Protein AF-A0AB35Y8I3-F1 (afdb_monomer_lite)

Sequence (70 aa):
MKKHWVKKKDLDTPLCEVFSDTKTNGTARQWVAITEFVLGVSPCELDKMNFNELNEYMDSLDKQLMKVVN

Structure (mmCIF, N/CA/C/O backbone):
data_AF-A0AB35Y8I3-F1
#
_entry.id   AF-A0AB35Y8I3-F1
#
loop_
_atom_site.group_PDB
_atom_site.id
_atom_site.type_symbol
_atom_site.label_atom_id
_atom_site.label_alt_id
_atom_site.label_comp_id
_atom_site.label_asym_id
_atom_site.label_entity_id
_atom_site.label_seq_id
_atom_site.pdbx_PDB_ins_code
_atom_site.Cartn_x
_atom_site.Cartn_y
_atom_site.Cartn_z
_atom_site.occupancy
_atom_site.B_iso_or_equiv
_atom_site.auth_seq_id
_atom_site.auth_comp_id
_atom_site.auth_asym_id
_atom_site.auth_atom_id
_atom_site.pdbx_PDB_model_num
ATOM 1 N N . MET A 1 1 ? 9.742 -0.768 12.612 1.00 49.50 1 MET A N 1
ATOM 2 C CA . MET A 1 1 ? 8.997 -0.781 11.334 1.00 49.50 1 MET A CA 1
ATOM 3 C C . MET A 1 1 ? 9.957 -0.408 10.218 1.00 49.50 1 MET A C 1
ATOM 5 O O . MET A 1 1 ? 10.714 0.542 10.402 1.00 49.50 1 MET A O 1
ATOM 9 N N . LYS A 1 2 ? 10.001 -1.184 9.127 1.00 54.69 2 LYS A N 1
ATOM 10 C CA . LYS A 1 2 ? 10.775 -0.810 7.933 1.00 54.69 2 LYS A CA 1
ATOM 11 C C . LYS A 1 2 ? 10.196 0.499 7.390 1.00 54.69 2 LYS A C 1
ATOM 13 O O . LYS A 1 2 ? 8.981 0.631 7.344 1.00 54.69 2 LYS A O 1
ATOM 18 N N . LYS A 1 3 ? 11.053 1.455 7.031 1.00 57.62 3 LYS A N 1
ATOM 19 C CA . LYS A 1 3 ? 10.633 2.610 6.232 1.00 57.62 3 LYS A CA 1
ATOM 20 C C . LYS A 1 3 ? 10.465 2.112 4.801 1.00 57.62 3 LYS A C 1
ATOM 22 O O . LYS A 1 3 ? 11.463 1.679 4.225 1.00 57.62 3 LYS A O 1
ATOM 27 N N . HIS A 1 4 ? 9.243 2.178 4.283 1.00 68.44 4 HIS A N 1
ATOM 28 C CA . HIS A 1 4 ? 8.877 1.879 2.898 1.00 68.44 4 HIS A CA 1
ATOM 29 C C . HIS A 1 4 ? 8.912 0.394 2.519 1.00 68.44 4 HIS A C 1
ATOM 31 O O . HIS A 1 4 ? 9.947 -0.277 2.528 1.00 68.44 4 HIS A O 1
ATOM 37 N N . TRP A 1 5 ? 7.734 -0.112 2.165 1.00 73.44 5 TRP A N 1
ATOM 38 C CA . TRP A 1 5 ? 7.497 -1.517 1.847 1.00 73.44 5 TRP A CA 1
ATOM 39 C C . TRP A 1 5 ? 7.987 -1.862 0.440 1.00 73.44 5 TRP A C 1
ATOM 41 O O . TRP A 1 5 ? 8.600 -2.909 0.236 1.00 73.44 5 TRP A O 1
ATOM 51 N N . VAL A 1 6 ? 7.767 -0.957 -0.515 1.00 82.38 6 VAL A N 1
ATOM 52 C CA . VAL A 1 6 ? 8.014 -1.174 -1.946 1.00 82.38 6 VAL A CA 1
ATOM 53 C C . VAL A 1 6 ? 9.013 -0.159 -2.501 1.00 82.38 6 VAL A C 1
ATOM 55 O O . VAL A 1 6 ? 9.042 1.004 -2.084 1.00 82.38 6 VAL A O 1
ATOM 58 N N . LYS A 1 7 ? 9.850 -0.574 -3.461 1.00 86.00 7 LYS A N 1
ATOM 59 C CA . LYS A 1 7 ? 10.740 0.355 -4.178 1.00 86.00 7 LYS A CA 1
ATOM 60 C C . LYS A 1 7 ? 9.965 1.055 -5.293 1.00 86.00 7 LYS A C 1
ATOM 62 O O . LYS A 1 7 ? 8.914 0.593 -5.717 1.00 86.00 7 LYS A O 1
ATOM 67 N N . LYS A 1 8 ? 10.518 2.145 -5.838 1.00 84.81 8 LYS A N 1
ATOM 68 C CA . LYS A 1 8 ? 9.858 2.935 -6.898 1.00 84.81 8 LYS A CA 1
ATOM 69 C C . LYS A 1 8 ? 9.468 2.113 -8.125 1.00 84.81 8 LYS A C 1
ATOM 71 O O . LYS A 1 8 ? 8.423 2.353 -8.710 1.00 84.81 8 LYS A O 1
ATOM 76 N N . LYS A 1 9 ? 10.299 1.136 -8.483 1.00 85.12 9 LYS A N 1
ATOM 77 C CA . LYS A 1 9 ? 10.045 0.216 -9.597 1.00 85.12 9 LYS A CA 1
ATOM 78 C C . LYS A 1 9 ? 8.945 -0.819 -9.320 1.00 85.12 9 LYS A C 1
ATOM 80 O O . LYS A 1 9 ? 8.505 -1.461 -10.257 1.00 85.12 9 LYS A O 1
ATOM 85 N N . ASP A 1 10 ? 8.544 -0.985 -8.061 1.00 86.19 10 ASP A N 1
ATOM 86 C CA . ASP A 1 10 ? 7.650 -2.051 -7.605 1.00 86.19 10 ASP A CA 1
ATOM 87 C C . ASP A 1 10 ? 6.210 -1.542 -7.368 1.00 86.19 10 ASP A C 1
ATOM 89 O O . ASP A 1 10 ? 5.355 -2.298 -6.924 1.00 86.19 10 ASP A O 1
ATOM 93 N N . LEU A 1 11 ? 5.933 -0.257 -7.640 1.00 81.69 11 LEU A N 1
ATOM 94 C CA . LEU A 1 11 ? 4.628 0.380 -7.404 1.00 81.69 11 LEU A CA 1
ATOM 95 C C . LEU A 1 11 ? 3.477 -0.308 -8.142 1.00 81.69 11 LEU A C 1
ATOM 97 O O . LEU A 1 11 ? 2.420 -0.556 -7.560 1.00 81.69 11 LEU A O 1
ATOM 101 N N . ASP A 1 12 ? 3.713 -0.594 -9.419 1.00 83.56 12 ASP A N 1
ATOM 102 C CA . ASP A 1 12 ? 2.738 -1.186 -10.334 1.00 83.56 12 ASP A CA 1
ATOM 103 C C . ASP A 1 12 ? 3.023 -2.679 -10.570 1.00 83.56 12 ASP A C 1
ATOM 105 O O . ASP A 1 12 ? 2.391 -3.321 -11.406 1.00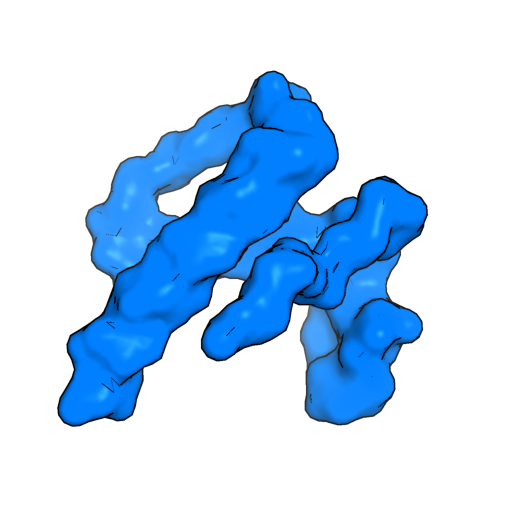 83.56 12 ASP A O 1
ATOM 109 N N . THR A 1 13 ? 3.968 -3.239 -9.811 1.00 88.81 13 THR A N 1
ATOM 110 C CA . THR A 1 13 ? 4.302 -4.661 -9.833 1.00 88.81 13 THR A CA 1
ATOM 111 C C . THR A 1 13 ? 3.353 -5.415 -8.897 1.00 88.81 13 THR A C 1
ATOM 113 O O . THR A 1 13 ? 3.082 -4.940 -7.787 1.00 88.81 13 THR A O 1
ATOM 116 N N . PRO A 1 14 ? 2.850 -6.595 -9.296 1.00 91.81 14 PRO A N 1
ATOM 117 C CA . PRO A 1 14 ? 2.114 -7.472 -8.394 1.00 91.81 14 PRO A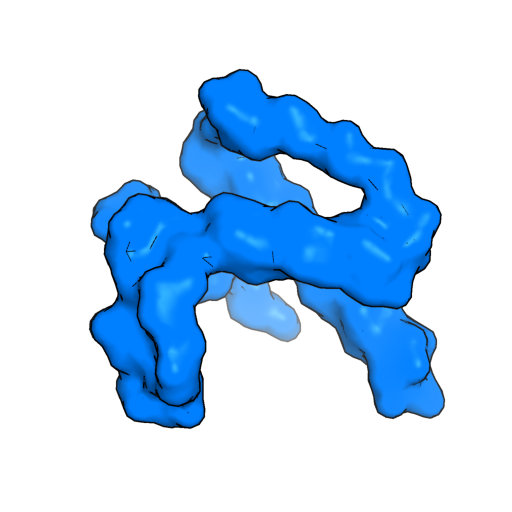 CA 1
ATOM 118 C C . PRO A 1 14 ? 2.908 -7.757 -7.115 1.00 91.81 14 PRO A C 1
ATOM 120 O O . PRO A 1 14 ? 4.086 -8.113 -7.162 1.00 91.81 14 PRO A O 1
ATOM 123 N N . LEU A 1 15 ? 2.273 -7.629 -5.951 1.00 90.50 15 LEU A N 1
ATOM 124 C CA . LEU A 1 15 ? 2.967 -7.779 -4.670 1.00 90.50 15 LEU A CA 1
ATOM 125 C C . LEU A 1 15 ? 3.523 -9.194 -4.457 1.00 90.50 15 LEU A C 1
ATOM 127 O O . LEU A 1 15 ? 4.528 -9.320 -3.766 1.00 90.50 15 LEU A O 1
ATOM 131 N N . CYS A 1 16 ? 2.958 -10.231 -5.086 1.00 91.94 16 CYS A N 1
ATOM 132 C CA . CYS A 1 16 ? 3.525 -11.586 -5.095 1.00 91.94 16 CYS A CA 1
ATOM 133 C C . CYS A 1 16 ? 4.916 -11.674 -5.749 1.00 91.94 16 CYS A C 1
ATOM 135 O O . CYS A 1 16 ? 5.718 -12.527 -5.373 1.00 91.94 16 CYS A O 1
ATOM 137 N N . GLU A 1 17 ? 5.238 -10.777 -6.684 1.00 90.00 17 GLU A N 1
ATOM 138 C CA . GLU A 1 17 ? 6.564 -10.695 -7.310 1.00 90.00 17 GLU A CA 1
ATOM 139 C C . GLU A 1 17 ? 7.559 -9.894 -6.453 1.00 90.00 17 GLU A C 1
ATOM 141 O O . GLU A 1 17 ? 8.772 -10.082 -6.552 1.00 90.00 17 GLU A O 1
ATOM 146 N N . VAL A 1 18 ? 7.053 -9.009 -5.588 1.00 88.62 18 VAL A N 1
ATOM 147 C CA . VAL A 1 18 ? 7.854 -8.187 -4.663 1.00 88.62 18 VAL A CA 1
ATOM 148 C C . VAL A 1 18 ? 8.123 -8.932 -3.352 1.00 88.62 18 VAL A C 1
ATOM 150 O O . VAL A 1 18 ? 9.220 -8.862 -2.795 1.00 88.62 18 VAL A O 1
ATOM 153 N N . PHE A 1 19 ? 7.121 -9.663 -2.868 1.00 87.88 19 PHE A N 1
ATOM 154 C CA . PHE A 1 19 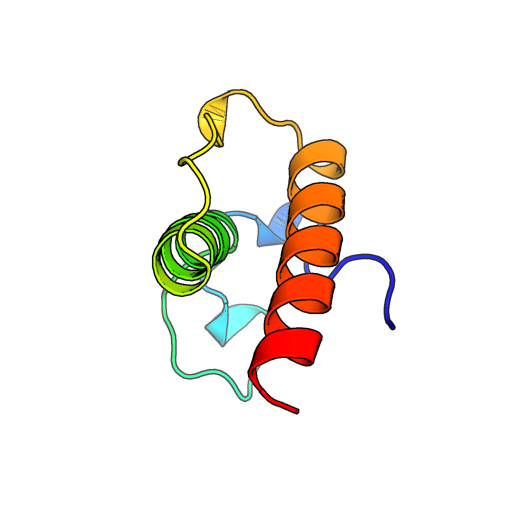? 7.119 -10.418 -1.624 1.00 87.88 19 PHE A CA 1
ATOM 155 C C . PHE A 1 19 ? 6.711 -11.864 -1.915 1.00 87.88 19 PHE A C 1
ATOM 157 O O . PHE A 1 19 ? 5.521 -12.168 -2.034 1.00 87.88 19 PHE A O 1
ATOM 164 N N . SER A 1 20 ? 7.703 -12.759 -1.967 1.00 85.88 20 SER A N 1
ATOM 165 C CA . SER A 1 20 ? 7.548 -14.178 -2.340 1.00 85.88 20 SER A CA 1
ATOM 166 C C . SER A 1 20 ? 6.499 -14.943 -1.532 1.00 85.88 20 SER A C 1
ATOM 168 O O . SER A 1 20 ? 5.946 -15.929 -2.009 1.00 85.88 20 SER A O 1
ATOM 170 N N . ASP A 1 21 ? 6.223 -14.490 -0.310 1.00 88.38 21 ASP A N 1
ATOM 171 C CA . ASP A 1 21 ? 5.325 -15.172 0.621 1.00 88.38 21 ASP A CA 1
ATOM 172 C C . ASP A 1 21 ? 3.864 -14.712 0.469 1.00 88.38 21 ASP A C 1
ATOM 174 O O . ASP A 1 21 ? 2.963 -15.239 1.125 1.00 88.38 21 ASP A O 1
ATOM 178 N N . THR A 1 22 ? 3.599 -13.729 -0.401 1.00 86.31 22 THR A N 1
ATOM 179 C CA . THR A 1 22 ? 2.253 -13.201 -0.643 1.00 86.31 22 THR A CA 1
ATOM 180 C C . THR A 1 22 ? 1.624 -13.832 -1.883 1.00 86.31 22 THR A C 1
ATOM 182 O O . THR A 1 22 ? 2.250 -13.971 -2.928 1.00 86.31 22 THR A O 1
ATOM 185 N N . LYS A 1 23 ? 0.345 -14.214 -1.784 1.00 88.38 23 LYS A N 1
ATOM 186 C CA . LYS A 1 23 ? -0.413 -14.839 -2.888 1.00 88.38 23 LYS A CA 1
ATOM 187 C C . LYS A 1 23 ? -1.234 -13.844 -3.714 1.00 88.38 23 LYS A C 1
ATOM 189 O O . LYS A 1 23 ? -2.036 -14.257 -4.545 1.00 88.38 23 LYS A O 1
ATOM 194 N N . THR A 1 24 ? -1.110 -12.548 -3.434 1.00 86.25 24 THR A N 1
ATOM 195 C CA . THR A 1 24 ? -1.920 -11.522 -4.093 1.00 86.25 24 THR A CA 1
ATOM 196 C C . THR A 1 24 ? -1.244 -11.034 -5.365 1.00 86.25 24 THR A C 1
ATOM 198 O O . THR A 1 24 ? -0.075 -10.662 -5.350 1.00 86.25 24 THR A O 1
ATOM 201 N N . ASN A 1 25 ? -2.013 -10.973 -6.450 1.00 91.12 25 ASN A N 1
ATOM 202 C CA . ASN A 1 25 ? -1.591 -10.306 -7.681 1.00 91.12 25 ASN A CA 1
ATOM 203 C C . ASN A 1 25 ? -1.863 -8.793 -7.635 1.00 91.12 25 ASN A C 1
ATOM 205 O O . ASN A 1 25 ? -1.668 -8.102 -8.631 1.00 91.12 25 ASN A O 1
ATOM 209 N N . GLY A 1 26 ? -2.368 -8.287 -6.504 1.00 90.38 26 GLY A N 1
ATOM 210 C CA . GLY A 1 26 ? -2.649 -6.872 -6.334 1.00 90.38 26 GLY A CA 1
ATOM 211 C C . GLY A 1 26 ? -1.373 -6.034 -6.250 1.00 90.38 26 GLY A C 1
ATOM 212 O O . GLY A 1 26 ? -0.353 -6.527 -5.777 1.00 90.38 26 GLY A O 1
ATOM 213 N N . THR A 1 27 ? -1.433 -4.778 -6.683 1.00 91.88 27 THR A N 1
ATOM 214 C CA . THR A 1 27 ? -0.338 -3.798 -6.589 1.00 91.88 27 THR A CA 1
ATOM 215 C C . THR A 1 27 ? -0.349 -3.048 -5.254 1.00 91.88 27 THR A C 1
ATOM 217 O O . THR A 1 27 ? -1.296 -3.147 -4.466 1.00 91.88 27 THR A O 1
ATOM 220 N N . ALA A 1 28 ? 0.677 -2.224 -5.012 1.00 90.12 28 ALA A N 1
ATOM 221 C CA . ALA A 1 28 ? 0.731 -1.337 -3.849 1.00 90.12 28 ALA A CA 1
ATOM 222 C C . ALA A 1 28 ? -0.488 -0.394 -3.771 1.00 90.12 28 ALA A C 1
ATOM 224 O O . ALA A 1 28 ? -1.067 -0.219 -2.700 1.00 90.12 28 ALA A O 1
ATOM 225 N N . ARG A 1 29 ? -0.941 0.149 -4.911 1.00 90.62 29 ARG A N 1
ATOM 226 C CA . ARG A 1 29 ? -2.145 1.000 -4.986 1.00 90.62 29 ARG A CA 1
ATOM 227 C C . ARG A 1 29 ? -3.406 0.240 -4.579 1.00 90.62 29 ARG A C 1
ATOM 229 O O . ARG A 1 29 ? -4.227 0.755 -3.828 1.00 90.62 29 ARG A O 1
ATOM 236 N N . GLN A 1 30 ? -3.548 -0.998 -5.048 1.00 91.25 30 GLN A N 1
ATOM 237 C CA . GLN A 1 30 ? -4.697 -1.832 -4.693 1.00 91.25 30 GLN A CA 1
ATOM 238 C C . GLN A 1 30 ? -4.680 -2.203 -3.209 1.00 91.25 30 GLN A C 1
ATOM 240 O O . GLN A 1 30 ? -5.730 -2.192 -2.573 1.00 91.25 30 GLN A O 1
ATOM 245 N N . TRP A 1 31 ? -3.500 -2.464 -2.637 1.00 92.50 31 TRP A N 1
ATOM 246 C CA . TRP A 1 31 ? -3.363 -2.666 -1.195 1.00 92.50 31 TRP A CA 1
ATOM 247 C C . TRP A 1 31 ? -3.819 -1.437 -0.401 1.00 92.50 31 TRP A C 1
ATOM 249 O O . TRP A 1 31 ? -4.558 -1.596 0.569 1.00 92.50 31 TRP A O 1
ATOM 259 N N . VAL A 1 32 ? -3.452 -0.223 -0.833 1.00 92.81 32 VAL A N 1
ATOM 260 C CA . VAL A 1 32 ? -3.907 1.023 -0.192 1.00 92.81 32 VAL A CA 1
ATOM 261 C C . VAL A 1 32 ? -5.427 1.123 -0.233 1.00 92.81 32 VAL A C 1
ATOM 263 O O . VAL A 1 32 ? -6.039 1.230 0.823 1.00 92.81 32 VAL A O 1
ATOM 266 N N . ALA A 1 33 ? -6.041 0.990 -1.410 1.00 92.62 33 ALA A N 1
ATOM 267 C CA . ALA A 1 33 ? -7.494 1.103 -1.557 1.00 92.62 33 ALA A CA 1
ATOM 268 C C . ALA A 1 33 ? -8.261 0.080 -0.692 1.00 92.62 33 ALA A C 1
ATOM 270 O O . ALA A 1 33 ? -9.272 0.405 -0.069 1.00 92.62 33 ALA A O 1
ATOM 271 N N . ILE A 1 34 ? -7.766 -1.161 -0.610 1.00 92.06 34 ILE A N 1
ATOM 272 C CA . ILE A 1 34 ? -8.351 -2.197 0.256 1.00 92.06 34 ILE A CA 1
ATOM 273 C C . ILE A 1 34 ? -8.181 -1.829 1.732 1.00 92.06 34 ILE A C 1
ATOM 275 O O . ILE A 1 34 ? -9.114 -1.982 2.519 1.00 92.06 34 ILE A O 1
ATOM 279 N N . THR A 1 35 ? -7.004 -1.342 2.118 1.00 92.56 35 THR A N 1
ATOM 280 C CA . THR A 1 35 ? -6.714 -0.981 3.510 1.00 92.56 35 THR A CA 1
ATOM 281 C C . THR A 1 35 ? -7.540 0.224 3.953 1.00 92.56 35 THR A C 1
ATOM 283 O O . THR A 1 35 ? -8.033 0.235 5.078 1.00 92.56 35 THR A O 1
ATOM 286 N N . GLU A 1 36 ? -7.770 1.193 3.064 1.00 93.75 36 GLU A N 1
ATOM 287 C CA . GLU A 1 36 ? -8.668 2.321 3.316 1.00 93.75 36 GLU A CA 1
ATOM 288 C C . GLU A 1 36 ? -10.088 1.845 3.638 1.00 93.75 36 GLU A C 1
ATOM 290 O O . GLU A 1 36 ? -10.670 2.248 4.648 1.00 93.75 36 GLU A O 1
ATOM 295 N N . PHE A 1 37 ? -10.608 0.917 2.827 1.00 93.50 37 PHE A N 1
ATOM 296 C CA . PHE A 1 37 ? -11.916 0.305 3.041 1.00 93.50 37 PHE A CA 1
ATOM 297 C C . PHE A 1 37 ? -11.997 -0.453 4.375 1.00 93.50 37 PHE A C 1
ATOM 299 O O . PHE A 1 37 ? -12.954 -0.270 5.125 1.00 93.50 37 PHE A O 1
ATOM 306 N N . VAL A 1 38 ? -10.989 -1.270 4.701 1.00 92.12 38 VAL A N 1
ATOM 307 C CA . VAL A 1 38 ? -10.944 -2.048 5.955 1.00 92.12 38 VAL A CA 1
ATOM 308 C C . VAL A 1 38 ? -10.888 -1.142 7.188 1.00 92.12 38 VAL A C 1
ATOM 310 O O . VAL A 1 38 ? -11.541 -1.431 8.188 1.00 92.12 38 VAL A O 1
ATOM 313 N N . LEU A 1 39 ? -10.131 -0.044 7.124 1.00 92.00 39 LEU A N 1
ATOM 314 C CA . LEU A 1 39 ? -10.011 0.922 8.220 1.00 92.00 39 LEU A CA 1
ATOM 315 C C . LEU A 1 39 ? -11.182 1.916 8.288 1.00 92.00 39 LEU A C 1
ATOM 317 O O . LEU A 1 39 ? -11.263 2.686 9.243 1.00 92.00 39 LEU A O 1
ATOM 321 N N . GLY A 1 40 ? -12.078 1.919 7.297 1.00 92.50 40 GLY A N 1
ATOM 322 C CA . GLY A 1 40 ? -13.188 2.869 7.215 1.00 92.50 40 GLY A CA 1
ATOM 323 C C . GLY A 1 40 ? -12.739 4.320 7.014 1.00 92.50 40 GLY A C 1
ATOM 324 O O . GLY A 1 40 ? -13.448 5.239 7.425 1.00 92.50 40 GLY A O 1
ATOM 325 N N . VAL A 1 41 ? -11.563 4.539 6.418 1.00 92.44 41 VAL A N 1
ATOM 326 C CA . VAL A 1 41 ? -11.066 5.882 6.087 1.00 92.44 41 VAL A CA 1
ATOM 327 C C . VAL A 1 41 ? -11.518 6.288 4.685 1.00 92.44 41 VAL A C 1
ATOM 329 O O . VAL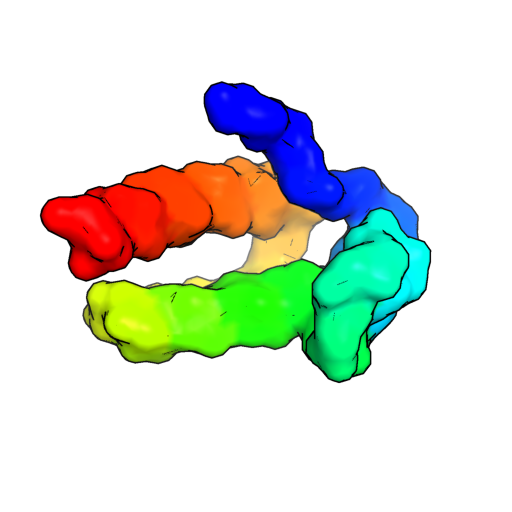 A 1 41 ? -11.756 5.445 3.819 1.00 92.44 41 VAL A O 1
ATOM 332 N N . SER A 1 42 ? -11.656 7.593 4.454 1.00 90.56 42 SER A N 1
ATOM 333 C CA . SER A 1 42 ? -12.056 8.115 3.147 1.00 90.56 42 SER A CA 1
ATOM 334 C C . SER A 1 42 ? -11.022 7.760 2.070 1.00 90.56 42 SER A C 1
ATOM 336 O O . SER A 1 42 ? -9.837 8.021 2.292 1.00 90.56 42 SER A O 1
ATOM 338 N N . PRO A 1 43 ? -11.447 7.239 0.901 1.00 88.88 43 PRO A N 1
ATOM 339 C CA . PRO A 1 43 ? -10.535 6.926 -0.193 1.00 88.88 43 PRO A CA 1
ATOM 340 C C . PRO A 1 43 ? -9.756 8.154 -0.658 1.00 88.88 43 PRO A C 1
ATOM 342 O O . PRO A 1 43 ? -10.342 9.214 -0.904 1.00 88.88 43 PRO A O 1
ATOM 345 N N . CYS A 1 44 ? -8.444 8.009 -0.805 1.00 89.06 44 CYS A N 1
ATOM 346 C CA . CYS A 1 44 ? -7.580 9.061 -1.322 1.00 89.06 44 CYS A CA 1
ATOM 347 C C . CYS A 1 44 ? -7.382 8.954 -2.841 1.00 89.06 44 CYS A C 1
ATOM 349 O O . CYS A 1 44 ? -7.471 7.886 -3.445 1.00 89.06 44 CYS A O 1
ATOM 351 N N . GLU A 1 45 ? -7.051 10.078 -3.482 1.00 88.75 45 GLU A N 1
ATOM 352 C CA . GLU A 1 45 ? -6.744 10.120 -4.916 1.00 88.75 45 GLU A CA 1
ATOM 353 C C . GLU A 1 45 ? -5.323 9.596 -5.194 1.00 88.75 45 GLU A C 1
ATOM 355 O O . GLU A 1 45 ? -4.389 10.364 -5.429 1.00 88.75 45 GLU A O 1
ATOM 360 N N . LEU A 1 46 ? -5.156 8.269 -5.178 1.00 87.38 46 LEU A N 1
ATOM 361 C CA . LEU A 1 46 ? -3.851 7.603 -5.317 1.00 87.38 46 LEU A CA 1
ATOM 362 C C . LEU A 1 46 ? -3.116 7.979 -6.613 1.00 87.38 46 LEU A C 1
ATOM 364 O O . LEU A 1 46 ? -1.887 8.005 -6.653 1.00 87.38 46 LEU A O 1
ATOM 368 N N . ASP A 1 47 ? -3.840 8.286 -7.688 1.00 85.62 47 ASP A N 1
ATOM 369 C CA . ASP A 1 47 ? -3.268 8.672 -8.989 1.00 85.62 47 ASP A CA 1
ATOM 370 C C . ASP A 1 47 ? -2.591 10.044 -8.978 1.00 85.62 47 ASP A C 1
ATOM 372 O O . ASP A 1 47 ? -1.753 10.321 -9.834 1.00 85.62 47 ASP A O 1
ATOM 376 N N . LYS A 1 48 ? -2.894 10.879 -7.979 1.00 88.69 48 LYS A N 1
ATOM 377 C CA . LYS A 1 48 ? -2.233 12.174 -7.779 1.00 88.69 48 LYS A CA 1
ATOM 378 C C . LYS A 1 48 ? -1.010 12.083 -6.867 1.00 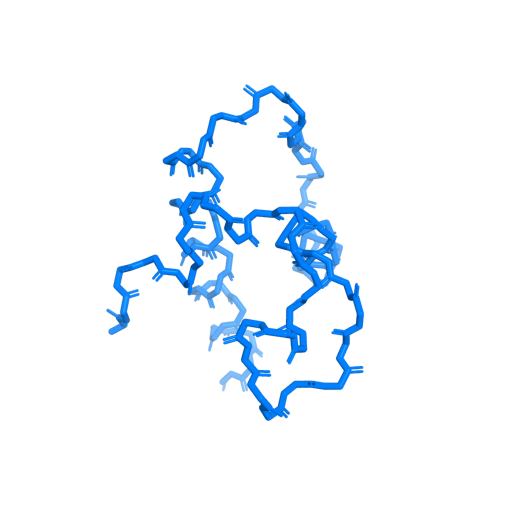88.69 48 LYS A C 1
ATOM 380 O O . LYS A 1 48 ? -0.233 13.031 -6.825 1.00 88.69 48 LYS A O 1
ATOM 385 N N . MET A 1 49 ? -0.830 10.966 -6.161 1.00 89.06 49 MET A N 1
ATOM 386 C CA . MET A 1 49 ? 0.290 10.770 -5.243 1.00 89.06 49 MET A CA 1
ATOM 387 C C . MET A 1 49 ? 1.545 10.330 -5.992 1.00 89.06 49 MET A C 1
ATOM 389 O O . MET A 1 49 ? 1.533 9.391 -6.795 1.00 89.06 49 MET A O 1
ATOM 393 N N . ASN A 1 50 ? 2.663 10.981 -5.685 1.00 88.81 50 ASN A N 1
ATOM 394 C CA . ASN A 1 50 ? 3.973 10.522 -6.118 1.00 88.81 50 ASN A CA 1
ATOM 395 C C . ASN A 1 50 ? 4.446 9.317 -5.280 1.00 88.81 50 ASN A C 1
ATOM 397 O O . ASN A 1 50 ? 3.844 8.940 -4.277 1.00 88.81 50 ASN A O 1
ATOM 401 N N . PHE A 1 51 ? 5.557 8.700 -5.692 1.00 87.25 51 PHE A N 1
ATOM 402 C CA . PHE A 1 51 ? 6.100 7.511 -5.026 1.00 87.25 51 PHE A CA 1
ATOM 403 C C . PHE A 1 51 ? 6.338 7.694 -3.520 1.00 87.25 51 PHE A C 1
ATOM 405 O O . PHE A 1 51 ? 6.018 6.791 -2.752 1.00 87.25 51 PHE A O 1
ATOM 412 N N . ASN A 1 52 ? 6.917 8.825 -3.106 1.00 88.00 52 ASN A N 1
ATOM 413 C CA . ASN A 1 52 ? 7.239 9.059 -1.699 1.00 88.00 52 ASN A CA 1
ATOM 414 C C . ASN A 1 52 ? 5.956 9.251 -0.887 1.00 88.00 52 ASN A C 1
ATOM 416 O O . ASN A 1 52 ? 5.807 8.622 0.154 1.00 88.00 52 ASN A O 1
ATOM 420 N N . GLU A 1 53 ? 5.014 10.043 -1.406 1.00 90.25 53 GLU A N 1
ATOM 421 C CA . GLU A 1 53 ? 3.711 10.280 -0.772 1.00 90.25 53 GLU A CA 1
ATOM 422 C C . GLU A 1 53 ? 2.934 8.976 -0.586 1.00 90.25 53 GLU A C 1
ATOM 424 O O . GLU A 1 53 ? 2.453 8.697 0.510 1.00 90.25 53 GLU A O 1
ATOM 429 N N . LEU A 1 54 ? 2.865 8.136 -1.627 1.00 89.75 54 LEU A N 1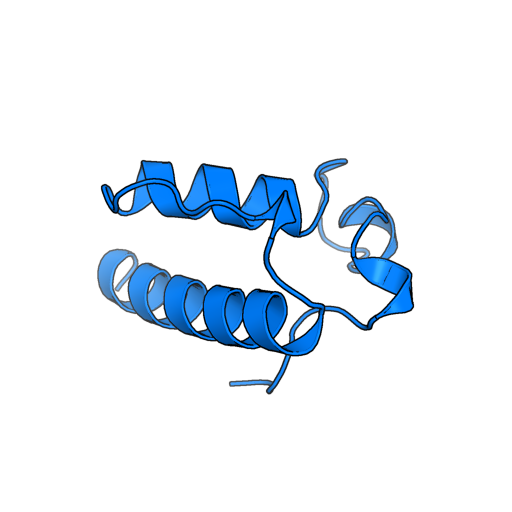
ATOM 430 C CA . LEU A 1 54 ? 2.159 6.861 -1.539 1.00 89.75 54 LEU A CA 1
ATOM 431 C C . LEU A 1 54 ? 2.815 5.927 -0.516 1.00 89.75 54 LEU A C 1
ATOM 433 O O . LEU A 1 54 ? 2.117 5.298 0.271 1.00 89.75 54 LEU A O 1
ATOM 437 N N . ASN A 1 55 ? 4.147 5.845 -0.489 1.00 88.56 55 ASN A N 1
ATOM 438 C CA . ASN A 1 55 ? 4.852 4.988 0.467 1.00 88.56 55 ASN A CA 1
ATOM 439 C C . ASN A 1 55 ? 4.702 5.469 1.916 1.00 88.56 55 ASN A C 1
ATOM 441 O O . ASN A 1 55 ? 4.524 4.654 2.818 1.00 88.56 55 ASN A O 1
ATOM 445 N N . GLU A 1 56 ? 4.774 6.778 2.156 1.00 89.88 56 GLU A N 1
ATOM 446 C CA . GLU A 1 56 ? 4.515 7.350 3.481 1.00 89.88 56 GLU A CA 1
ATOM 447 C C . GLU A 1 56 ? 3.070 7.101 3.920 1.00 89.88 56 GLU A C 1
ATOM 449 O O . GLU A 1 56 ? 2.815 6.774 5.083 1.00 89.88 56 GLU A O 1
ATOM 454 N N . TYR A 1 57 ? 2.127 7.191 2.981 1.00 92.06 57 TYR A N 1
ATOM 455 C CA . TYR A 1 57 ? 0.730 6.886 3.242 1.00 92.06 57 TYR A CA 1
ATOM 456 C C . TYR A 1 57 ? 0.516 5.402 3.559 1.00 92.06 57 TYR A C 1
ATOM 458 O O . TYR A 1 57 ? -0.142 5.077 4.547 1.00 92.06 57 TYR A O 1
ATOM 466 N N . MET A 1 58 ? 1.158 4.498 2.815 1.00 91.25 58 MET A N 1
ATOM 467 C CA . MET A 1 58 ? 1.157 3.064 3.111 1.00 91.25 58 MET A CA 1
ATOM 468 C C . MET A 1 58 ? 1.700 2.765 4.513 1.00 91.25 58 MET A C 1
ATOM 470 O O . MET A 1 58 ? 1.054 2.049 5.275 1.00 91.25 58 MET A O 1
ATOM 474 N N . ASP A 1 59 ? 2.837 3.361 4.888 1.00 90.00 59 ASP A N 1
ATOM 475 C CA . ASP A 1 59 ? 3.424 3.207 6.226 1.00 90.00 59 ASP A CA 1
ATOM 476 C C . ASP A 1 59 ? 2.480 3.733 7.333 1.00 90.00 59 ASP A C 1
ATOM 478 O O . ASP A 1 59 ? 2.484 3.230 8.461 1.00 90.00 59 ASP A O 1
ATOM 482 N N . SER A 1 60 ? 1.674 4.760 7.041 1.00 91.12 60 SER A N 1
ATOM 483 C CA . SER A 1 60 ? 0.645 5.277 7.955 1.00 91.12 60 SER A CA 1
ATOM 484 C C . SER A 1 60 ? -0.537 4.316 8.099 1.00 91.12 60 SER A C 1
ATOM 486 O O . SER A 1 60 ? -0.983 4.058 9.220 1.00 91.12 60 SER A O 1
ATOM 488 N N . LEU A 1 61 ? -1.027 3.762 6.988 1.00 92.19 61 LEU A N 1
ATOM 489 C CA . LEU A 1 61 ? -2.125 2.795 6.982 1.00 92.19 61 LEU A CA 1
ATOM 490 C C . LEU A 1 61 ? -1.734 1.491 7.681 1.00 92.19 61 LEU A C 1
ATOM 492 O O . LEU A 1 61 ? -2.499 1.000 8.505 1.00 92.19 61 LEU A O 1
ATOM 496 N N . ASP A 1 62 ? -0.523 0.980 7.452 1.00 89.69 62 ASP A N 1
ATOM 497 C CA . ASP A 1 62 ? -0.010 -0.208 8.145 1.00 89.69 62 ASP A CA 1
ATOM 498 C C . ASP A 1 62 ? 0.026 -0.012 9.670 1.00 89.69 62 ASP A C 1
ATOM 500 O O . ASP A 1 62 ? -0.455 -0.845 10.440 1.00 89.69 62 ASP A O 1
ATOM 504 N N . LYS A 1 63 ? 0.504 1.151 10.132 1.00 90.25 63 LYS A N 1
ATOM 505 C CA . LYS A 1 63 ? 0.481 1.501 11.562 1.00 90.25 63 LYS A CA 1
ATOM 506 C C . LYS A 1 63 ? -0.927 1.537 12.140 1.00 90.25 63 LYS A C 1
ATOM 508 O O . LYS A 1 63 ? -1.096 1.222 13.316 1.00 90.25 63 LYS A O 1
ATOM 513 N N . GLN A 1 64 ? -1.911 1.984 11.367 1.00 90.94 64 GLN A N 1
ATOM 514 C CA . GLN A 1 64 ? -3.306 1.998 11.801 1.00 90.94 64 GLN A CA 1
ATOM 515 C C . GLN A 1 64 ? -3.879 0.581 11.834 1.00 90.94 64 GLN A C 1
ATOM 517 O O . GLN A 1 64 ? -4.486 0.207 12.832 1.00 90.94 64 GLN A O 1
ATOM 522 N N . LEU A 1 65 ? -3.599 -0.234 10.816 1.00 89.44 65 LEU A N 1
ATOM 523 C CA . LEU A 1 65 ? -4.009 -1.635 10.752 1.00 89.44 65 LEU A CA 1
ATOM 524 C C . LEU A 1 65 ? -3.475 -2.438 11.946 1.00 89.44 65 LEU A C 1
ATOM 526 O O . LEU A 1 65 ? -4.231 -3.145 12.607 1.00 89.44 65 LEU A O 1
ATOM 530 N N . MET A 1 66 ? -2.205 -2.241 12.309 1.00 88.44 66 MET A N 1
ATOM 531 C CA . MET A 1 66 ? -1.587 -2.866 13.485 1.00 88.44 66 MET A CA 1
ATOM 532 C C . MET A 1 66 ? -2.258 -2.501 14.820 1.00 88.44 66 MET A C 1
ATOM 534 O O . MET A 1 66 ? -2.121 -3.250 15.785 1.00 88.44 66 MET A O 1
ATOM 538 N N . LYS A 1 67 ? -2.966 -1.366 14.904 1.00 87.69 67 LYS A N 1
ATOM 539 C CA . LYS A 1 67 ? -3.745 -0.981 16.096 1.00 87.69 67 LYS A CA 1
ATOM 540 C C . LYS A 1 67 ? -5.132 -1.619 16.145 1.00 87.69 67 LYS A C 1
ATOM 542 O O . LYS A 1 67 ? -5.739 -1.605 17.203 1.00 87.69 67 LYS A O 1
ATOM 547 N N . VAL A 1 68 ? -5.647 -2.090 15.011 1.00 82.88 68 VAL A N 1
ATOM 548 C CA . VAL A 1 68 ? -6.960 -2.750 14.914 1.00 82.88 68 VAL A CA 1
ATOM 549 C C . VAL A 1 68 ? -6.828 -4.262 15.106 1.00 82.88 68 VAL A C 1
ATOM 551 O O . VAL A 1 68 ? -7.752 -4.907 15.586 1.00 82.88 68 VAL A O 1
ATOM 554 N N . VAL A 1 69 ? -5.683 -4.833 14.719 1.00 73.44 69 VAL A N 1
ATOM 555 C CA . VAL A 1 69 ? -5.406 -6.278 14.806 1.00 73.44 69 VAL A CA 1
ATOM 556 C C . VAL A 1 69 ? -4.873 -6.709 16.189 1.00 73.44 69 VAL A C 1
ATOM 558 O O . VAL A 1 69 ? -4.908 -7.899 16.495 1.00 73.44 69 VAL A O 1
ATOM 561 N N . ASN A 1 70 ? -4.413 -5.769 17.025 1.00 54.38 70 ASN A N 1
ATOM 562 C CA . ASN A 1 70 ? -4.038 -6.000 18.433 1.00 54.38 70 ASN A CA 1
ATOM 563 C C . ASN A 1 70 ? -5.141 -5.538 19.383 1.00 54.38 70 ASN A C 1
ATOM 565 O O . ASN A 1 70 ? -5.287 -6.178 20.447 1.00 54.38 70 ASN A O 1
#

Foldseek 3Di:
DDQFDDDLVQQQAQVCVVPVVDPTRDGLLRVLQVLCVVLVHDDDPVVPDDPNRSRVSSVVSVVSVVVVVD

pLDDT: mean 86.52, std 9.17, range [49.5, 93.75]

Radius of gyration: 11.7 Å; chains: 1; bounding box: 24×27×29 Å

Secondary structure (DSSP, 8-state):
--S-SS-GGGTTS-HHHHSTT------HHHHHHHHHHHHTPPPP-GGG--HHHHHHHHHHHHHHHHHHH-